Protein AF-A0A1B4FEU3-F1 (afdb_monomer)

Sequence (67 aa):
MPKPTTNLECLTEIMTFSRYGALAQAFVMDALSKHAERIATAPLDKLQEQFGVHPLISAEAWQDVAR

Secondary structure (DSSP, 8-state):
-PPPPPHHHHHHHHHHS-TTTHHHHHHHHHHHHHHHHHHHHS-HHHHHHHH-S-TT--HHHHHHHT-

Organism: NCBI:txid1385591

pLDDT: mean 84.03, std 9.03, range [57.84, 95.81]

Radius of gyration: 15.41 Å; Cα contacts (8 Å, |Δi|>4): 31; chains: 1; bounding box: 34×23×41 Å

Foldseek 3Di:
DDDDQDPVNVVCCCQPPDPVHVVVVVVVVVVLLVVLVCLLPDDLVVQCVVCPVDVPDRSVVSNVVSD

Mean predicted aligned error: 6.74 Å

Structure (mmCIF, N/CA/C/O backbone):
data_AF-A0A1B4FEU3-F1
#
_entry.id   AF-A0A1B4FEU3-F1
#
loop_
_atom_site.group_PDB
_atom_site.id
_atom_site.type_symbol
_atom_site.label_atom_id
_atom_site.label_alt_id
_atom_site.label_comp_id
_atom_site.label_asym_id
_atom_site.label_entity_id
_atom_site.label_seq_id
_atom_site.pdbx_PDB_ins_code
_atom_site.Cartn_x
_atom_site.Cartn_y
_atom_site.Cartn_z
_atom_site.occupancy
_atom_site.B_iso_or_equiv
_atom_site.auth_seq_id
_atom_site.auth_comp_id
_atom_site.auth_asym_id
_atom_site.auth_atom_id
_atom_site.pdbx_PDB_model_num
ATOM 1 N N . MET A 1 1 ? -12.906 -10.527 -28.786 1.00 57.84 1 MET A N 1
ATOM 2 C CA . MET A 1 1 ? -12.636 -9.602 -27.664 1.00 57.84 1 MET A CA 1
ATOM 3 C C . MET A 1 1 ? -11.310 -10.011 -27.040 1.00 57.84 1 MET A C 1
ATOM 5 O O . MET A 1 1 ? -11.091 -11.217 -26.958 1.00 57.84 1 MET A O 1
ATOM 9 N N . PRO A 1 2 ? -10.410 -9.079 -26.680 1.00 70.56 2 PRO A N 1
ATOM 10 C CA . PRO A 1 2 ? -9.189 -9.438 -25.963 1.0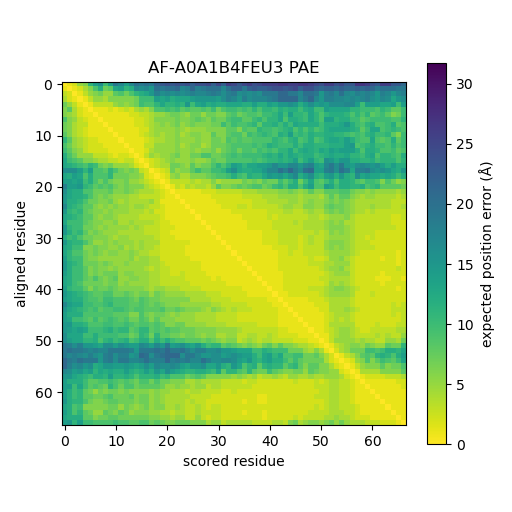0 70.56 2 PRO A CA 1
ATOM 11 C C . PRO A 1 2 ? -9.543 -10.073 -24.612 1.00 70.56 2 PRO A C 1
ATOM 13 O O . PRO A 1 2 ? -10.580 -9.761 -24.023 1.00 70.56 2 PRO A O 1
ATOM 16 N N . LYS A 1 3 ? -8.712 -11.013 -24.158 1.00 77.50 3 LYS A N 1
ATOM 17 C CA 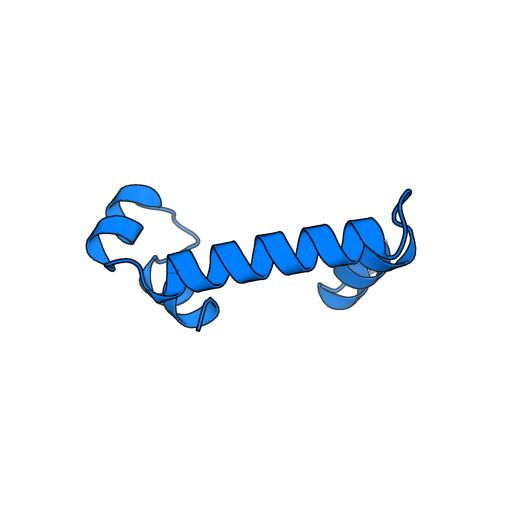. LYS A 1 3 ? -8.889 -11.697 -22.873 1.00 77.50 3 LYS A CA 1
ATOM 18 C C . LYS A 1 3 ? -8.767 -10.668 -21.732 1.00 77.50 3 LYS A C 1
ATOM 20 O O . LYS A 1 3 ? -7.875 -9.825 -21.817 1.00 77.50 3 LYS A O 1
ATOM 25 N N . PRO A 1 4 ? -9.614 -10.718 -20.685 1.00 74.00 4 PRO A N 1
ATOM 26 C CA . PRO A 1 4 ? -9.439 -9.864 -19.515 1.00 74.00 4 PRO A CA 1
ATOM 27 C C . PRO A 1 4 ? -8.088 -10.149 -18.854 1.00 74.00 4 PRO A C 1
ATOM 29 O O . PRO A 1 4 ? -7.789 -11.306 -18.553 1.00 74.00 4 PRO A O 1
ATOM 32 N N . THR A 1 5 ? -7.293 -9.105 -18.642 1.00 85.12 5 THR A N 1
ATOM 33 C CA . THR A 1 5 ? -6.014 -9.179 -17.933 1.00 85.12 5 THR A CA 1
ATOM 34 C C . THR A 1 5 ? -6.273 -9.343 -16.439 1.00 85.12 5 THR A C 1
ATOM 36 O O . THR A 1 5 ? -7.046 -8.592 -15.845 1.00 85.12 5 THR A O 1
ATOM 39 N N . THR A 1 6 ? -5.638 -10.330 -15.818 1.00 90.00 6 THR A N 1
ATOM 40 C CA . THR A 1 6 ? -5.673 -10.508 -14.363 1.00 90.00 6 THR A CA 1
ATOM 41 C C . THR A 1 6 ? -4.877 -9.406 -13.661 1.00 90.00 6 THR A C 1
ATOM 43 O O . THR A 1 6 ? -3.954 -8.827 -14.234 1.00 90.00 6 THR A O 1
ATOM 46 N N . ASN A 1 7 ? -5.167 -9.152 -12.380 1.00 80.00 7 ASN A N 1
ATOM 47 C CA . ASN A 1 7 ? -4.358 -8.235 -11.565 1.00 80.00 7 ASN A CA 1
ATOM 48 C C . ASN A 1 7 ? -2.872 -8.626 -11.585 1.00 80.00 7 ASN A C 1
ATOM 50 O O . ASN A 1 7 ? -2.009 -7.755 -11.633 1.00 80.00 7 ASN A O 1
ATOM 54 N N . LEU A 1 8 ? -2.577 -9.931 -11.603 1.00 81.94 8 LEU A N 1
ATOM 55 C CA . LEU A 1 8 ? -1.210 -10.438 -11.657 1.00 81.94 8 LEU A CA 1
ATOM 56 C C . LEU A 1 8 ? -0.534 -10.128 -12.998 1.00 81.94 8 LEU A C 1
ATOM 58 O O . LEU A 1 8 ? 0.599 -9.657 -13.002 1.00 81.94 8 LEU A O 1
ATOM 62 N N . GLU A 1 9 ? -1.214 -10.348 -14.125 1.00 84.12 9 GLU A N 1
ATOM 63 C CA . GLU A 1 9 ? -0.683 -10.016 -15.456 1.00 84.12 9 GLU A CA 1
ATOM 64 C C . GLU A 1 9 ? -0.455 -8.500 -15.599 1.00 84.12 9 GLU A C 1
ATOM 66 O O . GLU A 1 9 ? 0.601 -8.086 -16.067 1.00 84.12 9 GLU A O 1
ATOM 71 N N . CYS A 1 10 ? -1.386 -7.678 -15.105 1.00 78.38 10 CYS A N 1
ATOM 72 C CA . CYS A 1 10 ? -1.271 -6.217 -15.108 1.00 78.38 10 CYS A CA 1
ATOM 73 C C . CYS A 1 10 ? -0.070 -5.732 -14.276 1.00 78.38 10 CYS A C 1
ATOM 75 O O . CYS A 1 10 ? 0.764 -4.962 -14.751 1.00 78.38 10 CYS A O 1
ATOM 77 N N . LEU A 1 11 ? 0.064 -6.228 -13.042 1.00 78.56 11 LEU A N 1
ATOM 78 C CA . LEU A 1 11 ? 1.196 -5.889 -12.178 1.00 78.56 11 LEU A CA 1
ATOM 79 C C . LEU A 1 11 ? 2.523 -6.383 -12.760 1.00 78.56 11 LEU A C 1
ATOM 81 O O . LEU A 1 11 ? 3.519 -5.666 -12.691 1.00 78.56 11 LEU A O 1
ATOM 85 N N . THR A 1 12 ? 2.539 -7.574 -13.364 1.00 79.19 12 THR A N 1
ATOM 86 C CA . THR A 1 12 ? 3.733 -8.120 -14.022 1.00 79.19 12 THR A CA 1
ATOM 87 C C . THR A 1 12 ? 4.178 -7.213 -15.163 1.00 79.19 12 THR A C 1
ATOM 89 O O . THR A 1 12 ? 5.352 -6.881 -15.242 1.00 79.19 12 THR A O 1
ATOM 92 N N . GLU A 1 13 ? 3.264 -6.728 -16.001 1.00 78.31 13 GLU A N 1
ATOM 93 C CA . GLU A 1 13 ? 3.599 -5.813 -17.095 1.00 78.31 13 GLU A CA 1
ATOM 94 C C . GLU A 1 13 ? 4.200 -4.488 -16.588 1.00 78.31 13 GLU A C 1
ATOM 96 O O . GLU A 1 13 ? 5.251 -4.056 -17.073 1.00 78.31 13 GLU A O 1
ATOM 101 N N . ILE A 1 14 ? 3.600 -3.897 -15.547 1.00 73.38 14 ILE A N 1
ATOM 102 C CA . ILE A 1 14 ? 4.098 -2.676 -14.887 1.00 73.38 14 ILE A CA 1
ATOM 103 C C . ILE A 1 14 ? 5.502 -2.893 -14.306 1.00 73.38 14 ILE A C 1
ATOM 105 O O . ILE A 1 14 ? 6.378 -2.031 -14.424 1.00 73.38 14 ILE A O 1
ATOM 109 N N . MET A 1 15 ? 5.722 -4.040 -13.667 1.00 73.62 15 MET A N 1
ATOM 110 C CA . MET A 1 15 ? 6.984 -4.366 -13.010 1.00 73.62 15 MET A CA 1
ATOM 111 C C . MET A 1 15 ? 8.075 -4.738 -14.024 1.00 73.62 15 MET A C 1
ATOM 113 O O . MET A 1 15 ? 9.223 -4.339 -13.843 1.00 73.62 15 MET A O 1
ATOM 117 N N . THR A 1 16 ? 7.755 -5.472 -15.091 1.00 71.94 16 THR A N 1
ATOM 118 C CA . THR A 1 16 ? 8.737 -6.039 -16.030 1.00 71.94 16 THR A CA 1
ATOM 119 C C . THR A 1 16 ? 9.233 -5.034 -17.069 1.00 71.94 16 THR A C 1
ATOM 121 O O . THR A 1 16 ? 10.417 -5.054 -17.398 1.00 71.94 16 THR A O 1
ATOM 124 N N . PHE A 1 17 ? 8.379 -4.135 -17.567 1.00 71.56 17 PHE A N 1
ATOM 125 C CA . PHE A 1 17 ? 8.729 -3.233 -18.678 1.00 71.56 17 PHE A CA 1
ATOM 126 C C . PHE A 1 17 ? 8.965 -1.779 -18.259 1.00 71.56 17 PHE A C 1
ATOM 128 O O . PHE A 1 17 ? 8.962 -0.871 -19.093 1.00 71.56 17 PHE A O 1
ATOM 135 N N . SER A 1 18 ? 9.188 -1.527 -16.969 1.00 69.56 18 SER A N 1
ATOM 136 C CA . SER A 1 18 ? 9.435 -0.167 -16.501 1.00 69.56 18 SER A CA 1
ATOM 137 C C . SER A 1 18 ? 10.715 0.426 -17.102 1.00 69.56 18 SER A C 1
ATOM 139 O O . SER A 1 18 ? 11.783 -0.186 -17.066 1.00 69.56 18 SER A O 1
ATOM 141 N N . ARG A 1 19 ? 10.627 1.679 -17.573 1.00 7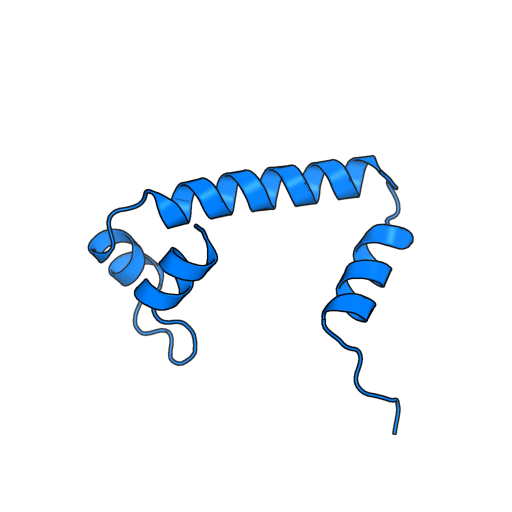3.88 19 ARG A N 1
ATOM 142 C CA . ARG A 1 19 ? 11.735 2.462 -18.159 1.00 73.88 19 ARG A CA 1
ATOM 143 C C . ARG A 1 19 ? 12.984 2.530 -17.268 1.00 73.88 19 ARG A C 1
ATOM 145 O O . ARG A 1 19 ? 14.082 2.721 -17.781 1.00 73.88 19 ARG A O 1
ATOM 152 N N . TYR A 1 20 ? 12.812 2.384 -15.955 1.00 80.56 20 TYR A N 1
ATOM 153 C CA . TYR A 1 20 ? 13.890 2.442 -14.962 1.00 80.56 20 TYR A CA 1
ATOM 154 C C . TYR A 1 20 ? 14.172 1.086 -14.291 1.00 80.56 20 TYR A C 1
ATOM 156 O O . TYR A 1 20 ? 14.908 1.028 -13.305 1.00 80.56 20 TYR A O 1
ATOM 164 N N . GLY A 1 21 ? 13.590 -0.003 -14.809 1.00 80.50 21 GLY A N 1
ATOM 165 C CA . GLY A 1 21 ? 13.809 -1.368 -14.333 1.00 80.50 21 GLY A CA 1
ATOM 166 C C . GLY A 1 21 ? 13.599 -1.519 -12.824 1.00 80.50 21 GLY A C 1
ATOM 167 O O . GLY A 1 21 ? 12.609 -1.042 -12.266 1.00 80.50 21 GLY A O 1
ATOM 168 N N . ALA A 1 22 ? 14.564 -2.150 -12.154 1.00 82.94 22 ALA A N 1
ATOM 169 C CA . ALA A 1 22 ? 14.520 -2.437 -10.720 1.00 82.94 22 ALA A CA 1
ATOM 170 C C . ALA A 1 22 ? 14.344 -1.191 -9.831 1.00 82.94 22 ALA A C 1
ATOM 172 O O . ALA A 1 22 ? 13.759 -1.290 -8.755 1.00 82.94 22 ALA A O 1
ATOM 173 N N . LEU A 1 23 ? 14.792 -0.007 -10.266 1.00 85.25 23 LEU A N 1
ATOM 174 C CA . LEU A 1 23 ? 14.637 1.215 -9.471 1.00 85.25 23 LEU A CA 1
ATOM 175 C C . LEU A 1 23 ? 13.168 1.643 -9.369 1.00 85.25 23 LEU A C 1
ATOM 177 O O . LEU A 1 23 ? 12.716 2.058 -8.305 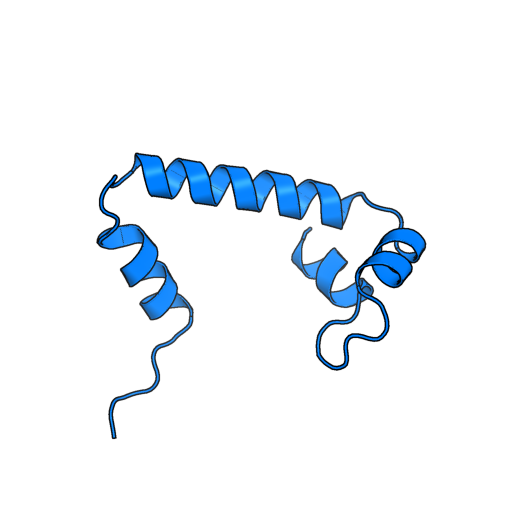1.00 85.25 23 LEU A O 1
ATOM 181 N N . ALA A 1 24 ? 12.405 1.498 -10.454 1.00 83.69 24 ALA A N 1
ATOM 182 C CA . ALA A 1 24 ? 10.970 1.758 -10.416 1.00 83.69 24 ALA A CA 1
ATOM 183 C C . ALA A 1 24 ? 10.237 0.735 -9.544 1.00 83.69 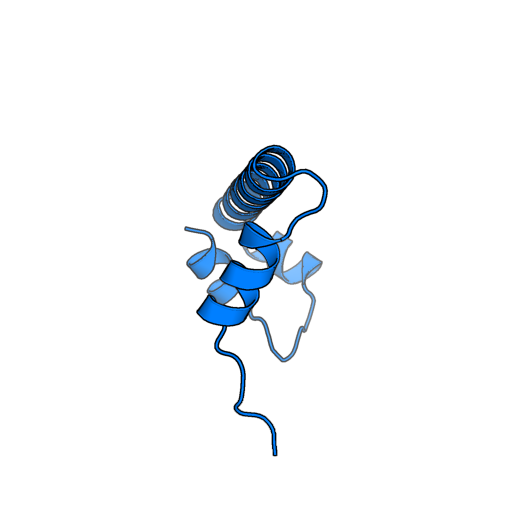24 ALA A C 1
ATOM 185 O O . ALA A 1 24 ? 9.317 1.104 -8.822 1.00 83.69 24 ALA A O 1
ATOM 186 N N . GLN A 1 25 ? 10.667 -0.528 -9.571 1.00 82.00 25 GLN A N 1
ATOM 187 C CA . GLN A 1 25 ? 10.112 -1.557 -8.694 1.00 82.00 25 GLN A CA 1
ATOM 188 C C . GLN A 1 25 ? 10.370 -1.214 -7.223 1.00 82.00 25 GLN A C 1
ATOM 190 O O . GLN A 1 25 ? 9.430 -1.175 -6.437 1.00 82.00 25 GLN A O 1
ATOM 195 N N . ALA A 1 26 ? 11.612 -0.878 -6.863 1.00 86.94 26 ALA A N 1
ATOM 196 C CA . ALA A 1 26 ? 11.970 -0.477 -5.504 1.00 86.94 26 ALA A CA 1
ATOM 197 C C . ALA A 1 26 ? 11.167 0.745 -5.034 1.00 86.94 26 ALA A C 1
ATOM 199 O O . ALA A 1 26 ? 10.662 0.755 -3.916 1.00 86.94 26 ALA A O 1
ATOM 200 N N . PHE A 1 27 ? 10.987 1.742 -5.906 1.00 87.25 27 PHE A N 1
ATOM 201 C CA . PHE A 1 27 ? 10.167 2.916 -5.613 1.00 87.25 27 PHE A CA 1
ATOM 202 C C . PHE A 1 27 ? 8.696 2.557 -5.355 1.00 87.25 27 PHE A C 1
ATOM 204 O O . PHE A 1 27 ? 8.112 3.025 -4.380 1.00 87.25 27 PHE A O 1
ATOM 211 N N . VAL A 1 28 ? 8.098 1.708 -6.196 1.00 86.25 28 VAL A N 1
ATOM 212 C CA . VAL A 1 28 ? 6.711 1.249 -6.018 1.00 86.25 28 VAL A CA 1
ATOM 213 C C . VAL A 1 28 ? 6.565 0.468 -4.714 1.00 86.25 28 VAL A C 1
ATOM 215 O O . VAL A 1 28 ? 5.647 0.740 -3.945 1.00 86.25 28 VAL A O 1
ATOM 218 N N . MET A 1 29 ? 7.485 -0.455 -4.429 1.00 88.69 29 MET A N 1
ATOM 219 C CA . MET A 1 29 ? 7.450 -1.256 -3.204 1.00 88.69 29 MET A CA 1
ATOM 220 C C . MET A 1 29 ? 7.628 -0.397 -1.947 1.00 88.69 29 MET A C 1
ATOM 222 O O . MET A 1 29 ? 6.925 -0.618 -0.963 1.00 88.69 29 MET A O 1
ATOM 226 N N . ASP A 1 30 ? 8.505 0.609 -1.975 1.00 93.50 30 ASP A N 1
ATOM 227 C CA . ASP A 1 30 ? 8.691 1.563 -0.873 1.00 93.50 30 ASP A CA 1
ATOM 228 C C . ASP A 1 30 ? 7.432 2.413 -0.644 1.00 93.50 30 ASP A C 1
ATOM 230 O O . ASP A 1 30 ? 6.957 2.540 0.486 1.00 93.50 30 ASP A O 1
ATOM 234 N N . ALA A 1 31 ? 6.841 2.941 -1.720 1.00 93.12 31 ALA A N 1
ATOM 235 C CA . ALA A 1 31 ? 5.618 3.733 -1.645 1.00 93.12 31 ALA A CA 1
ATOM 236 C C . ALA A 1 31 ? 4.433 2.916 -1.109 1.00 93.12 31 ALA A C 1
ATOM 238 O O . ALA A 1 31 ? 3.700 3.398 -0.241 1.00 93.12 31 ALA A O 1
ATOM 239 N N . LEU A 1 32 ? 4.263 1.681 -1.593 1.00 91.44 32 LEU A N 1
ATOM 240 C CA . LEU A 1 32 ? 3.217 0.770 -1.130 1.00 91.44 32 LEU A CA 1
ATOM 241 C C . LEU A 1 32 ? 3.421 0.389 0.335 1.00 91.44 32 LEU A C 1
ATOM 243 O O . LEU A 1 32 ? 2.476 0.500 1.107 1.00 91.44 32 LEU A O 1
ATOM 247 N N . SER A 1 33 ? 4.645 0.033 0.736 1.00 93.38 33 SER A N 1
ATOM 248 C CA . SER A 1 33 ? 4.967 -0.311 2.130 1.00 93.38 33 SER A CA 1
ATOM 249 C C . SER A 1 33 ? 4.643 0.843 3.080 1.00 93.38 33 SER A C 1
ATOM 251 O O . SER A 1 33 ? 3.907 0.669 4.049 1.00 93.38 33 SER A O 1
ATOM 253 N N . LYS A 1 34 ? 5.106 2.058 2.758 1.00 95.56 34 LYS A N 1
ATOM 254 C CA . LYS A 1 34 ? 4.839 3.262 3.563 1.00 95.56 34 LYS A CA 1
ATOM 255 C C . LYS A 1 34 ? 3.361 3.630 3.605 1.00 95.56 34 LYS A C 1
ATOM 257 O O . LYS A 1 34 ? 2.887 4.196 4.589 1.00 95.56 34 LYS A O 1
ATOM 262 N N . HIS A 1 35 ? 2.632 3.395 2.516 1.00 93.44 35 HIS A N 1
ATOM 263 C CA . HIS A 1 35 ? 1.196 3.638 2.493 1.00 93.44 35 HIS A CA 1
ATOM 264 C C . HIS A 1 35 ? 0.450 2.609 3.344 1.00 93.44 35 HIS A C 1
ATOM 266 O O . HIS A 1 35 ? -0.357 3.014 4.174 1.00 93.44 35 HIS A O 1
ATOM 272 N N . ALA A 1 36 ? 0.757 1.320 3.190 1.00 93.69 36 ALA A N 1
ATOM 273 C CA . ALA A 1 36 ? 0.157 0.245 3.970 1.00 93.69 36 ALA A CA 1
ATOM 274 C C . ALA A 1 36 ? 0.373 0.465 5.473 1.00 93.69 36 ALA A C 1
ATOM 276 O O . ALA A 1 36 ? -0.595 0.503 6.223 1.00 93.69 36 ALA A O 1
ATOM 277 N N . GLU A 1 37 ? 1.601 0.765 5.901 1.00 95.81 37 GLU A N 1
ATOM 278 C CA . GLU A 1 37 ? 1.904 1.064 7.305 1.00 95.81 37 GLU A CA 1
ATOM 279 C C . GLU A 1 37 ? 1.062 2.231 7.846 1.00 95.81 37 GLU A C 1
ATOM 281 O O . GLU A 1 37 ? 0.469 2.140 8.925 1.00 95.81 37 GLU A O 1
ATOM 286 N N . ARG A 1 38 ? 0.946 3.321 7.076 1.00 94.06 38 ARG A N 1
ATOM 287 C CA . ARG A 1 38 ? 0.128 4.479 7.461 1.00 94.06 38 ARG A CA 1
ATOM 288 C C . ARG A 1 38 ? -1.343 4.105 7.629 1.00 94.06 38 ARG A C 1
ATOM 290 O O . ARG A 1 38 ? -1.974 4.551 8.579 1.00 94.06 38 ARG A O 1
ATOM 297 N N . ILE A 1 39 ? -1.891 3.317 6.710 1.00 94.50 39 ILE A N 1
ATOM 298 C CA . ILE A 1 39 ? -3.294 2.899 6.747 1.00 94.50 39 ILE A CA 1
ATOM 299 C C . ILE A 1 39 ? -3.542 1.898 7.890 1.00 94.50 39 ILE A C 1
ATOM 301 O O . ILE A 1 39 ? -4.517 2.033 8.626 1.00 94.50 39 ILE A O 1
ATOM 305 N N . ALA A 1 40 ? -2.639 0.940 8.100 1.00 94.19 40 ALA A N 1
ATOM 306 C CA . ALA A 1 40 ? -2.750 -0.081 9.140 1.00 94.19 40 ALA A CA 1
ATOM 307 C C . ALA A 1 40 ? -2.715 0.497 10.566 1.00 94.19 40 ALA A C 1
ATOM 309 O O . ALA A 1 40 ? -3.324 -0.072 11.475 1.00 94.19 40 ALA A O 1
ATOM 310 N N . THR A 1 41 ? -2.006 1.616 10.757 1.00 94.62 41 THR A N 1
ATOM 311 C CA . THR A 1 41 ? -1.775 2.245 12.070 1.00 94.62 41 THR A CA 1
ATOM 312 C C . THR A 1 41 ? -2.653 3.464 12.349 1.00 94.62 41 THR A C 1
ATOM 314 O O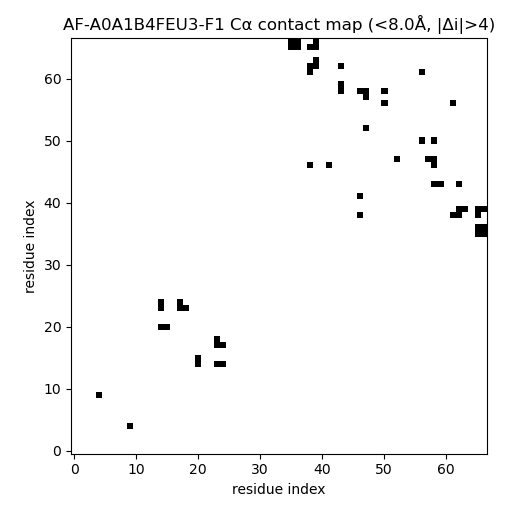 . THR A 1 41 ? -2.769 3.878 13.504 1.00 94.62 41 THR A O 1
ATOM 317 N N . ALA A 1 42 ? -3.278 4.051 11.327 1.00 93.62 42 ALA A N 1
ATOM 318 C CA . ALA A 1 42 ? -4.144 5.208 11.507 1.00 93.62 42 ALA A CA 1
ATOM 319 C C . ALA A 1 42 ? -5.414 4.861 12.315 1.00 93.62 42 ALA A C 1
ATOM 321 O O . ALA A 1 42 ? -5.986 3.783 12.145 1.00 93.62 42 ALA A O 1
ATOM 322 N N . PRO A 1 43 ? -5.914 5.781 13.158 1.00 93.50 43 PRO A N 1
ATOM 323 C CA . PRO A 1 43 ? -7.234 5.648 13.764 1.00 93.50 43 PRO A CA 1
ATOM 324 C C . PRO A 1 43 ? -8.331 5.518 12.696 1.00 93.50 43 PRO A C 1
ATOM 326 O O . PRO A 1 43 ? -8.324 6.239 11.695 1.00 93.50 43 PRO A O 1
ATOM 329 N N . LEU A 1 44 ? -9.272 4.593 12.898 1.00 90.31 44 LEU A N 1
ATOM 330 C CA . LEU A 1 44 ? -10.306 4.280 11.906 1.00 90.31 44 LEU A CA 1
ATOM 331 C C . LEU A 1 44 ? -11.217 5.480 11.606 1.00 90.31 44 LEU A C 1
ATOM 333 O O . LEU A 1 44 ? -11.566 5.704 10.452 1.00 90.31 44 LEU A O 1
ATOM 337 N N . ASP A 1 45 ? -11.541 6.290 12.613 1.00 90.81 45 ASP A N 1
ATOM 338 C CA . ASP A 1 45 ? -12.303 7.537 12.470 1.00 90.81 45 ASP A CA 1
ATOM 339 C C . ASP A 1 45 ? -11.605 8.523 11.521 1.00 90.81 45 ASP A C 1
ATOM 341 O O . ASP A 1 45 ? -12.240 9.122 10.654 1.00 90.81 45 ASP A O 1
ATOM 345 N N . LYS A 1 46 ? -10.273 8.626 11.609 1.00 90.81 46 LYS A N 1
ATOM 346 C CA . LYS A 1 46 ? -9.474 9.464 10.705 1.00 90.81 46 LYS A CA 1
ATOM 347 C C . LYS A 1 46 ? -9.476 8.932 9.277 1.00 90.81 46 LYS A C 1
ATOM 349 O O . LYS A 1 46 ? -9.535 9.721 8.337 1.00 90.81 46 LYS A O 1
ATOM 354 N N . LEU A 1 47 ? -9.442 7.613 9.101 1.00 89.38 47 LEU A N 1
ATOM 355 C CA . LEU A 1 47 ? -9.553 6.992 7.780 1.00 89.38 47 LEU A CA 1
ATOM 356 C C . LEU A 1 47 ? -10.945 7.192 7.173 1.00 89.38 47 LEU A C 1
ATOM 358 O O . LEU A 1 47 ? -11.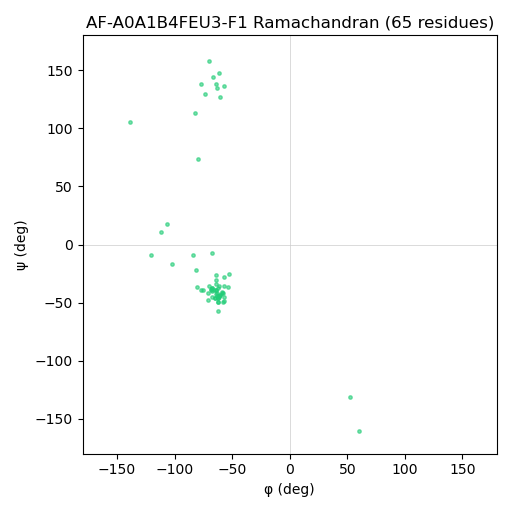053 7.483 5.985 1.00 89.38 47 LEU A O 1
ATOM 362 N N . GLN A 1 48 ? -12.001 7.090 7.979 1.00 89.00 48 GLN A N 1
ATOM 363 C CA . GLN A 1 48 ? -13.378 7.341 7.551 1.00 89.00 48 GLN A CA 1
ATOM 364 C C . GLN A 1 48 ? -13.584 8.804 7.128 1.00 89.00 48 GLN A C 1
ATOM 366 O O . GLN A 1 48 ? -14.185 9.056 6.084 1.00 89.00 48 GLN A O 1
ATOM 371 N N . GLU A 1 49 ? -13.036 9.769 7.877 1.00 87.81 49 GLU A N 1
ATOM 372 C CA . GLU A 1 49 ? -13.012 11.185 7.475 1.00 87.81 49 GLU A CA 1
ATOM 373 C C . GLU A 1 49 ? -12.276 11.382 6.139 1.00 87.81 49 GLU A C 1
ATOM 375 O O . GLU A 1 49 ? -12.723 12.152 5.288 1.00 87.81 49 GLU A O 1
ATOM 380 N N . GLN A 1 50 ? -11.154 10.682 5.946 1.00 84.44 50 GLN A N 1
ATOM 381 C CA . GLN A 1 50 ? -10.281 10.856 4.787 1.00 84.44 50 GLN A CA 1
ATOM 382 C C . GLN A 1 50 ? -10.824 10.199 3.509 1.00 84.44 50 GLN A C 1
ATOM 384 O O . GLN A 1 50 ? -10.696 10.773 2.428 1.00 84.44 50 GLN A O 1
ATOM 389 N N . PHE A 1 51 ? -11.426 9.013 3.614 1.00 82.19 51 PHE A N 1
ATOM 390 C CA . PHE A 1 51 ? -12.045 8.323 2.479 1.00 82.19 51 PHE A CA 1
ATOM 391 C C . PHE A 1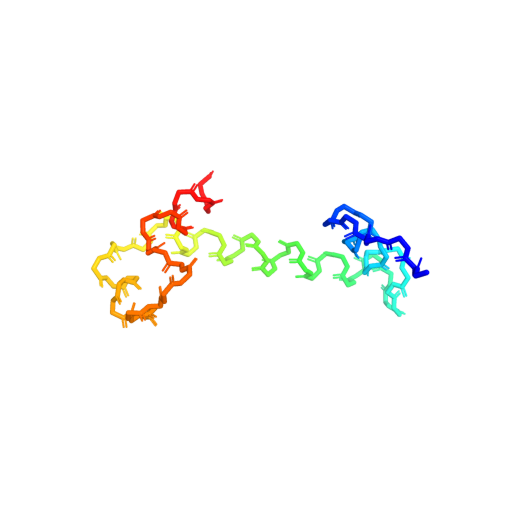 51 ? -13.452 8.838 2.167 1.00 82.19 51 PHE A C 1
ATOM 393 O O . PHE A 1 51 ? -13.920 8.689 1.036 1.00 82.19 51 PHE A O 1
ATOM 400 N N . GLY A 1 52 ? -14.117 9.467 3.139 1.00 74.25 52 GLY A N 1
ATOM 401 C CA . GLY A 1 52 ? -15.508 9.878 3.020 1.00 74.25 52 GLY A CA 1
ATOM 402 C C . GLY A 1 52 ? -16.439 8.686 2.777 1.00 74.25 52 GLY A C 1
ATOM 403 O O . GLY A 1 52 ? -16.097 7.527 3.014 1.00 74.25 52 GLY A O 1
ATOM 404 N N . VAL A 1 53 ? -17.642 8.961 2.267 1.00 66.31 53 VAL A N 1
ATOM 405 C CA . VAL A 1 53 ? -18.588 7.910 1.862 1.00 66.31 53 VAL A CA 1
ATOM 406 C C . VAL A 1 53 ? -18.181 7.391 0.482 1.00 66.31 53 VAL A C 1
ATOM 408 O O . VAL A 1 53 ? -18.798 7.727 -0.528 1.00 66.31 53 VAL A O 1
ATOM 411 N N . HIS A 1 54 ? -17.095 6.619 0.414 1.00 67.31 54 HIS A N 1
ATOM 412 C CA . HIS A 1 54 ? -16.659 6.008 -0.836 1.00 67.31 54 HIS A CA 1
ATOM 413 C C . HIS A 1 54 ? -17.464 4.717 -1.081 1.00 67.31 54 HIS A C 1
ATOM 415 O O . HIS A 1 54 ? -17.292 3.742 -0.352 1.00 67.31 54 HIS A O 1
ATOM 421 N N . PRO A 1 55 ? -18.327 4.645 -2.114 1.00 64.69 55 PRO A N 1
ATOM 422 C CA . PRO A 1 55 ? -19.291 3.546 -2.272 1.00 64.69 55 PRO A CA 1
ATOM 423 C C . PRO A 1 55 ? -18.666 2.172 -2.574 1.00 64.69 55 PRO A C 1
ATOM 425 O O . PRO A 1 55 ? -19.379 1.175 -2.609 1.00 64.69 55 PRO A O 1
ATOM 428 N N . LEU A 1 56 ? -17.354 2.114 -2.815 1.00 68.88 56 LEU A N 1
ATOM 429 C CA . LEU A 1 56 ? -16.630 0.900 -3.205 1.00 68.88 56 LEU A CA 1
ATOM 430 C C . LEU A 1 56 ? -15.518 0.505 -2.223 1.00 68.88 56 LEU A C 1
ATOM 432 O O . LEU A 1 56 ? -14.941 -0.566 -2.380 1.00 68.88 56 LEU A O 1
ATOM 436 N N . ILE A 1 57 ? -15.188 1.356 -1.245 1.00 74.69 57 ILE A N 1
ATOM 437 C CA . ILE A 1 57 ? -14.063 1.139 -0.327 1.00 74.69 57 ILE A CA 1
ATOM 438 C C . ILE A 1 57 ? -14.506 1.552 1.077 1.00 74.69 57 ILE A C 1
ATOM 440 O O . ILE A 1 57 ? -14.619 2.740 1.368 1.00 74.69 57 ILE A O 1
ATOM 444 N N . SER A 1 58 ? -14.757 0.573 1.948 1.00 86.75 58 SER A N 1
ATOM 445 C CA . SER A 1 58 ? -14.932 0.827 3.383 1.00 86.75 58 SER A CA 1
ATOM 446 C C . SER A 1 58 ? -13.571 1.056 4.036 1.00 86.75 58 SER A C 1
ATOM 448 O O . SER A 1 58 ? -12.634 0.299 3.758 1.00 86.75 58 SER A O 1
ATOM 450 N N . ALA A 1 59 ? -13.477 2.035 4.936 1.00 89.06 59 ALA A N 1
ATOM 451 C CA . ALA A 1 59 ? -12.252 2.324 5.679 1.00 89.06 59 ALA A CA 1
ATOM 452 C C . ALA A 1 59 ? -11.753 1.100 6.467 1.00 89.06 59 ALA A C 1
ATOM 454 O O . ALA A 1 59 ? -10.551 0.861 6.518 1.00 89.06 59 ALA A O 1
ATOM 455 N N . GLU A 1 60 ? -12.672 0.292 7.001 1.00 90.19 60 GLU A N 1
ATOM 456 C CA . GLU A 1 60 ? -12.387 -0.950 7.720 1.00 90.19 60 GLU A CA 1
ATOM 457 C C . GLU A 1 60 ? -11.702 -1.971 6.809 1.00 90.19 60 GLU A C 1
ATOM 459 O O . GLU A 1 60 ? -10.580 -2.385 7.085 1.00 90.19 60 GLU A O 1
ATOM 464 N N . ALA A 1 61 ? -12.330 -2.325 5.680 1.00 90.06 61 ALA A N 1
ATOM 465 C CA . ALA A 1 61 ? -11.732 -3.278 4.743 1.00 90.06 61 ALA A CA 1
ATOM 466 C C . ALA A 1 61 ? -10.398 -2.773 4.177 1.00 90.06 61 ALA A C 1
ATOM 468 O O . ALA A 1 61 ? -9.485 -3.563 3.963 1.00 90.06 61 ALA A O 1
ATOM 469 N N . TRP A 1 62 ? -10.263 -1.464 3.948 1.00 91.12 62 TRP A N 1
ATOM 470 C CA . TRP A 1 62 ? -9.008 -0.887 3.471 1.0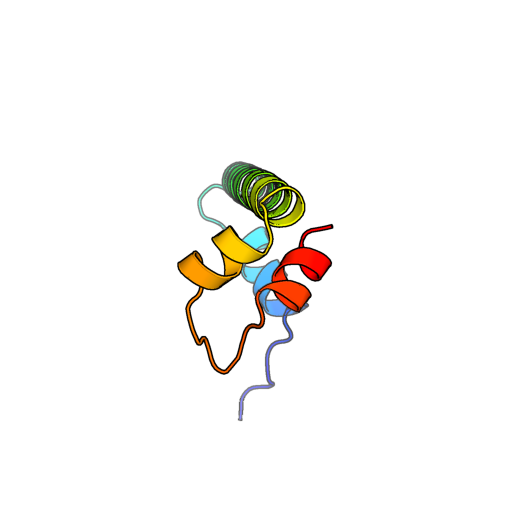0 91.12 62 TRP A CA 1
ATOM 471 C C . TRP A 1 62 ? -7.900 -0.956 4.527 1.00 91.12 62 TRP A C 1
ATOM 473 O O . TRP A 1 62 ? -6.752 -1.248 4.197 1.00 91.12 62 TRP A O 1
ATOM 483 N N . GLN A 1 63 ? -8.246 -0.738 5.799 1.00 93.00 63 GLN A N 1
ATOM 484 C CA . GLN A 1 63 ? -7.329 -0.914 6.919 1.00 93.00 63 GLN A CA 1
ATOM 485 C C . GLN A 1 63 ? -6.914 -2.374 7.112 1.00 93.00 63 GLN A C 1
ATOM 487 O O . GLN A 1 63 ? -5.742 -2.632 7.375 1.00 93.00 63 GLN A O 1
ATOM 492 N N . ASP A 1 64 ? -7.835 -3.320 6.940 1.00 90.44 64 ASP A N 1
ATOM 493 C CA . ASP A 1 64 ? -7.529 -4.747 7.049 1.00 90.44 64 ASP A CA 1
ATOM 494 C C . ASP A 1 64 ? -6.663 -5.258 5.893 1.00 90.44 64 ASP A C 1
ATOM 496 O O . ASP A 1 64 ? -5.770 -6.064 6.125 1.00 90.44 64 ASP A O 1
ATOM 500 N N . VAL A 1 65 ? -6.852 -4.756 4.667 1.00 91.25 65 VAL A N 1
ATOM 501 C CA . VAL A 1 65 ? -5.969 -5.070 3.523 1.00 91.25 65 VAL A CA 1
ATOM 502 C C . VAL A 1 65 ? -4.540 -4.554 3.737 1.00 91.25 65 VAL A C 1
ATOM 504 O O . VAL A 1 65 ? -3.600 -5.087 3.153 1.00 91.25 65 VAL A O 1
ATOM 507 N N . ALA A 1 66 ? -4.366 -3.510 4.548 1.00 91.56 66 ALA A N 1
ATOM 508 C CA . ALA A 1 66 ? -3.070 -2.891 4.800 1.00 91.56 66 ALA A CA 1
ATOM 509 C C . ALA A 1 66 ? -2.232 -3.582 5.897 1.00 91.56 66 ALA A C 1
ATOM 511 O O . ALA A 1 66 ? -1.073 -3.201 6.073 1.00 91.56 66 ALA A O 1
ATOM 512 N N . ARG A 1 67 ? -2.802 -4.542 6.640 1.00 87.69 67 ARG A N 1
ATOM 513 C CA . ARG A 1 67 ? -2.125 -5.326 7.691 1.00 87.69 67 ARG A CA 1
ATOM 514 C C . ARG A 1 67 ? -1.505 -6.601 7.128 1.00 87.69 67 ARG A C 1
ATOM 516 O O . ARG A 1 67 ? -0.412 -6.958 7.619 1.00 87.69 67 ARG A O 1
#

Solvent-accessible surface area (backbone atoms only — not comparable to full-atom values): 3991 Å² total; per-residue (Å²): 129,83,79,85,76,48,74,65,57,52,50,46,51,59,52,70,69,36,97,60,36,69,58,50,44,52,51,50,52,51,53,49,51,57,48,25,54,51,47,47,71,47,58,64,70,60,41,38,68,72,61,49,94,41,96,87,55,54,50,65,62,54,28,61,73,32,103